Protein AF-A0A8I0FB81-F1 (afdb_monomer)

Organism: Acinetobacter baumannii (NCBI:txid470)

Mean 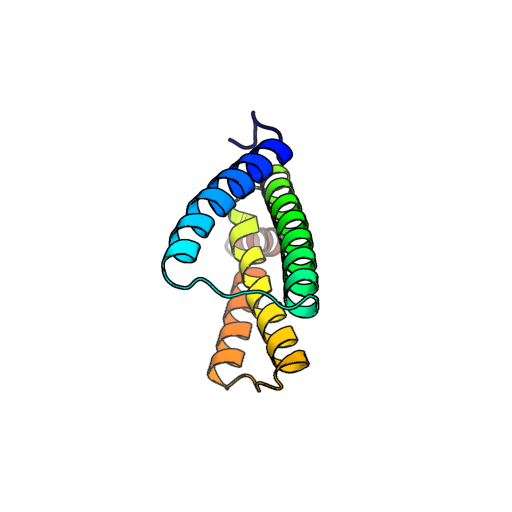predicted aligned error: 9.36 Å

Radius of gyration: 19.54 Å; Cα contacts (8 Å, |Δi|>4): 44; chains: 1; bounding box: 42×23×62 Å

Foldseek 3Di:
DLVPDDLVVVLVVCVVVVVVVVVVVCVVDPDDDDPVRVVVVVVVVVVVSVVSSVVSVVVNVDPPLLVVLVVCVVLVVVVVVCCVPVVDDDDPVSVVVVVVSVVVNVCSPPVNVVVVVVVVD

Sequence (121 aa):
LTSTEPPERIVFYFCVFGSLISSIPMFWHWRIFTWHELALLIAAGLLANISQLFMSYAYSLAPAGQIGPMNYIAIIFAGIWGFVFWHELPDLFSIIGIFIILFAILLCNPFLQKKLLSRLK

InterPro domains:
  IPR000620 EamA domain [PF00892] (4-107)
  IPR037185 Multidrug transporter EmrE superfamily [SSF103481] (13-108)

Solvent-accessible surface area (backbone atoms only — not comparable to full-atom values): 7040 Å² total; per-residue (Å²): 110,68,90,81,47,63,52,68,57,57,46,49,52,50,50,53,53,50,53,57,59,59,52,57,63,44,74,81,65,75,74,88,78,51,74,69,56,51,52,52,51,53,51,51,51,52,52,51,51,53,51,47,47,52,50,43,47,49,57,61,79,40,65,63,83,63,48,58,55,57,58,58,51,54,56,57,53,48,51,51,52,38,31,73,77,69,64,50,76,79,48,73,68,52,54,53,51,50,52,52,51,56,50,52,41,54,59,64,32,69,71,50,44,55,56,50,56,66,70,77,107

Structure (mmCIF, N/CA/C/O backbone):
data_AF-A0A8I0FB81-F1
#
_entry.id   AF-A0A8I0FB81-F1
#
loop_
_atom_site.group_PDB
_atom_site.id
_atom_site.type_symbol
_atom_site.label_atom_id
_atom_site.label_alt_id
_atom_site.label_comp_id
_atom_site.label_asym_id
_atom_site.label_entity_id
_atom_site.label_seq_id
_atom_site.pdbx_PDB_ins_code
_atom_site.Cartn_x
_atom_site.Cartn_y
_atom_site.Cartn_z
_atom_site.occupancy
_atom_site.B_iso_or_equiv
_atom_site.auth_seq_id
_atom_site.auth_comp_id
_atom_site.auth_asym_id
_atom_site.auth_atom_id
_atom_site.pdbx_PDB_model_num
ATOM 1 N N . LEU A 1 1 ? -18.882 12.002 1.789 1.00 48.25 1 LEU A N 1
ATOM 2 C CA . LEU A 1 1 ? -18.527 11.347 0.509 1.00 48.25 1 LEU A CA 1
ATOM 3 C C . LEU A 1 1 ? -18.865 9.860 0.556 1.00 48.25 1 LEU A C 1
ATOM 5 O O . LEU A 1 1 ? -19.644 9.415 -0.269 1.00 48.25 1 LEU A O 1
ATOM 9 N N . THR A 1 2 ? -18.411 9.126 1.576 1.00 46.53 2 THR A N 1
ATOM 10 C CA . THR A 1 2 ? -18.686 7.684 1.735 1.00 46.53 2 THR A CA 1
ATOM 11 C C . THR A 1 2 ? -20.153 7.304 1.988 1.00 46.53 2 THR A C 1
ATOM 13 O O . THR A 1 2 ? -20.528 6.161 1.769 1.00 46.53 2 THR A O 1
ATOM 16 N N . SER A 1 3 ? -21.004 8.237 2.431 1.00 50.62 3 SER A N 1
ATOM 17 C CA . SER A 1 3 ? -22.432 7.957 2.666 1.00 50.62 3 SER A CA 1
ATOM 18 C C . SER A 1 3 ? -23.310 8.012 1.412 1.00 50.62 3 SER A C 1
ATOM 20 O O . SER A 1 3 ? -24.457 7.589 1.482 1.00 50.62 3 SER A O 1
ATOM 22 N N . THR A 1 4 ? -22.816 8.549 0.292 1.00 60.34 4 THR A N 1
ATOM 23 C CA . THR A 1 4 ? -23.623 8.770 -0.925 1.00 60.34 4 THR A CA 1
ATOM 24 C C . THR A 1 4 ? -23.042 8.139 -2.188 1.00 60.34 4 THR A C 1
ATOM 26 O O . THR A 1 4 ? -23.784 7.964 -3.146 1.00 60.34 4 THR A O 1
ATOM 29 N N . GLU A 1 5 ? -21.759 7.764 -2.203 1.00 64.25 5 GLU A N 1
ATOM 30 C CA . GLU A 1 5 ? -21.102 7.194 -3.386 1.00 64.25 5 GLU A CA 1
ATOM 31 C C . GLU A 1 5 ? -20.577 5.776 -3.123 1.00 64.25 5 GLU A C 1
ATOM 33 O O . GLU A 1 5 ? -19.928 5.556 -2.094 1.00 64.25 5 GLU A O 1
ATOM 38 N N . PRO A 1 6 ? -20.812 4.813 -4.038 1.00 75.06 6 PRO A N 1
ATOM 39 C CA . PRO A 1 6 ? -20.287 3.465 -3.894 1.00 75.06 6 PRO A CA 1
ATOM 40 C C . PRO A 1 6 ? -18.744 3.476 -3.933 1.00 75.06 6 PRO A C 1
ATOM 42 O O . PRO A 1 6 ? -18.157 4.190 -4.756 1.00 75.06 6 PRO A O 1
ATOM 45 N N . PRO A 1 7 ? -18.070 2.665 -3.092 1.00 71.25 7 PRO A N 1
ATOM 46 C CA . PRO A 1 7 ? -16.607 2.564 -3.035 1.00 71.25 7 PRO A CA 1
ATOM 47 C C . PRO A 1 7 ? -15.959 2.315 -4.403 1.00 71.25 7 PRO A C 1
ATOM 49 O O . PRO A 1 7 ? -14.907 2.875 -4.705 1.00 71.25 7 PRO A O 1
ATOM 52 N N . GLU A 1 8 ? -16.621 1.540 -5.263 1.00 75.44 8 GLU A N 1
ATOM 53 C CA . GLU A 1 8 ? -16.170 1.234 -6.626 1.00 75.44 8 GLU A CA 1
ATOM 54 C C . GLU A 1 8 ? -15.978 2.497 -7.477 1.00 75.44 8 GLU A C 1
ATOM 56 O O . GLU A 1 8 ? -15.009 2.599 -8.229 1.00 75.44 8 GLU A O 1
ATOM 61 N N . ARG A 1 9 ? -16.861 3.498 -7.332 1.00 78.44 9 ARG A N 1
ATOM 62 C CA . ARG A 1 9 ? -16.779 4.753 -8.095 1.00 78.44 9 ARG A CA 1
ATOM 63 C C . ARG A 1 9 ? -15.597 5.607 -7.640 1.00 78.44 9 ARG A C 1
ATOM 65 O O . ARG A 1 9 ? -14.946 6.248 -8.462 1.00 78.44 9 ARG A O 1
ATOM 72 N N . ILE A 1 10 ? -15.291 5.588 -6.344 1.00 79.56 10 ILE A N 1
ATOM 73 C CA . ILE A 1 10 ? -14.132 6.289 -5.777 1.00 79.56 10 ILE A CA 1
ATOM 74 C C . ILE A 1 10 ? -12.840 5.702 -6.357 1.00 79.56 10 ILE A C 1
ATOM 76 O O . ILE A 1 10 ? -11.977 6.451 -6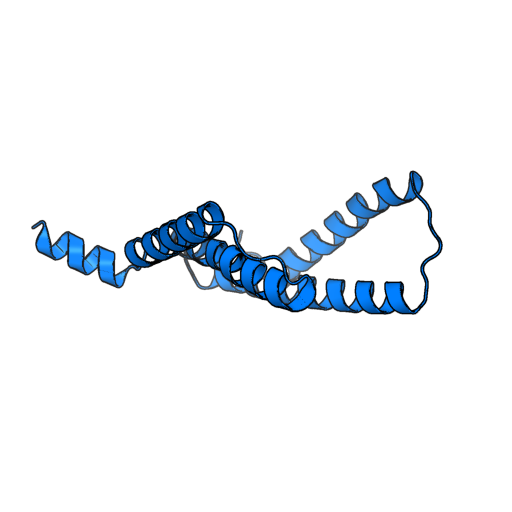.820 1.00 79.56 10 ILE A O 1
ATOM 80 N N . VAL A 1 11 ? -12.732 4.370 -6.401 1.00 81.19 11 VAL A N 1
ATOM 81 C CA . VAL A 1 11 ? -11.578 3.687 -7.006 1.00 81.19 11 VAL A CA 1
ATOM 82 C C . VAL A 1 11 ? -11.502 3.945 -8.508 1.00 81.19 11 VAL A C 1
ATOM 84 O O . VAL A 1 11 ? -10.419 4.223 -9.016 1.00 81.19 11 VAL A O 1
ATOM 87 N N . PHE A 1 12 ? -12.638 3.937 -9.212 1.00 82.56 12 PHE A N 1
ATOM 88 C CA . PHE A 1 12 ? -12.689 4.248 -10.640 1.00 82.56 12 PHE A CA 1
ATOM 89 C C . PHE A 1 12 ? -12.112 5.636 -10.945 1.00 82.56 12 PHE A C 1
ATOM 91 O O . PHE A 1 12 ? -11.215 5.752 -11.779 1.00 82.56 12 PHE A O 1
ATOM 98 N N . TYR A 1 13 ? -12.559 6.682 -10.238 1.00 83.88 13 TYR A N 1
ATOM 99 C CA . TYR A 1 13 ? -12.011 8.027 -10.431 1.00 83.88 13 TYR A CA 1
ATOM 100 C C . TYR A 1 13 ? -10.525 8.094 -10.077 1.00 83.88 13 TYR A C 1
ATOM 102 O O . TYR A 1 13 ? -9.750 8.666 -10.840 1.00 83.88 13 TYR A O 1
ATOM 110 N N . PHE A 1 14 ? -10.109 7.475 -8.969 1.00 83.75 14 PHE A N 1
ATOM 111 C CA . PHE A 1 14 ? -8.700 7.432 -8.578 1.00 83.75 14 PHE A CA 1
ATOM 112 C C . PHE A 1 14 ? -7.818 6.809 -9.670 1.00 83.75 14 PHE A C 1
ATOM 114 O O . PHE A 1 14 ? -6.789 7.381 -10.025 1.00 83.75 14 PHE A O 1
ATOM 121 N N . CYS A 1 15 ? -8.244 5.687 -10.257 1.00 84.38 15 CYS A N 1
ATOM 122 C CA . CYS A 1 15 ? -7.523 5.042 -11.350 1.00 84.38 15 CYS A CA 1
ATOM 123 C C . CYS A 1 15 ? -7.504 5.899 -12.620 1.00 84.38 15 CYS A C 1
ATOM 125 O O . CYS A 1 15 ? -6.438 6.083 -13.197 1.00 84.38 15 CYS A O 1
ATOM 127 N N . VAL A 1 16 ? -8.640 6.468 -13.043 1.00 86.81 16 VAL A N 1
ATOM 128 C CA . VAL A 1 16 ? -8.714 7.286 -14.269 1.00 86.81 16 VAL A CA 1
ATOM 129 C C . VAL A 1 16 ? -7.820 8.519 -14.168 1.00 86.81 16 VAL A C 1
ATOM 131 O O . VAL A 1 16 ? -6.994 8.758 -15.051 1.00 86.81 16 VAL A O 1
ATOM 134 N N . PHE A 1 17 ? -7.942 9.287 -13.085 1.00 89.44 17 PHE A N 1
ATOM 135 C CA . PHE A 1 17 ? -7.111 10.473 -12.887 1.00 89.44 17 PHE A CA 1
ATOM 136 C C . PHE A 1 17 ? -5.642 10.098 -12.671 1.00 89.44 17 PHE A C 1
ATOM 138 O O . PHE A 1 17 ? -4.768 10.733 -13.258 1.00 89.44 17 PHE A O 1
ATOM 145 N N . GLY A 1 18 ? -5.364 9.045 -11.898 1.00 84.94 18 GLY A N 1
ATOM 146 C CA . GLY A 1 18 ? -4.007 8.551 -11.668 1.00 84.94 18 GLY A CA 1
ATOM 147 C C . GLY A 1 18 ? -3.307 8.139 -12.962 1.00 84.94 18 GLY A C 1
ATOM 148 O O . GLY A 1 18 ? -2.182 8.566 -13.209 1.00 84.94 18 GLY A O 1
ATOM 149 N N . SER A 1 19 ? -3.982 7.384 -13.833 1.00 86.06 19 SER A N 1
ATOM 150 C CA . SER A 1 19 ? -3.440 6.973 -15.132 1.00 86.06 19 SER A CA 1
ATOM 151 C C . SER A 1 19 ? -3.239 8.152 -16.084 1.00 86.06 19 SER A C 1
ATOM 153 O O . SER A 1 19 ? -2.196 8.230 -16.728 1.00 86.06 19 SER A O 1
ATOM 155 N N . LEU A 1 20 ? -4.186 9.096 -16.150 1.00 89.94 20 LEU A N 1
ATOM 156 C CA . LEU A 1 20 ? -4.051 10.296 -16.987 1.00 89.94 20 LEU A CA 1
ATOM 157 C C . LEU A 1 20 ? -2.856 11.152 -16.561 1.00 89.94 20 LEU A C 1
ATOM 159 O O . LEU A 1 20 ? -2.038 11.535 -17.395 1.00 89.94 20 LEU A O 1
ATOM 163 N N . ILE A 1 21 ? -2.726 11.412 -15.259 1.00 88.88 21 ILE A N 1
ATOM 164 C CA . ILE A 1 21 ? -1.621 12.207 -14.713 1.00 88.88 21 ILE A CA 1
ATOM 165 C C . ILE A 1 21 ? -0.294 11.462 -14.894 1.00 88.88 21 ILE A C 1
ATOM 167 O O . ILE A 1 21 ? 0.688 12.058 -15.329 1.00 88.88 21 ILE A O 1
ATOM 171 N N . SER A 1 22 ? -0.263 10.152 -14.636 1.00 84.94 22 SER A N 1
ATOM 172 C CA . SER A 1 22 ? 0.937 9.326 -14.812 1.00 84.94 22 SER A CA 1
ATOM 173 C C . SER A 1 22 ? 1.367 9.168 -16.276 1.00 84.94 22 SER A C 1
ATOM 175 O O . SER A 1 22 ? 2.523 8.829 -16.527 1.00 84.94 22 SER A O 1
ATOM 177 N N . SER A 1 23 ? 0.486 9.434 -17.245 1.00 85.31 23 SER A N 1
ATOM 178 C CA . SER A 1 23 ? 0.840 9.439 -18.668 1.00 85.31 23 SER A CA 1
ATOM 179 C C . SER A 1 23 ? 1.653 10.671 -19.076 1.00 85.31 23 SER A C 1
ATOM 181 O O . SER A 1 23 ? 2.331 10.628 -20.098 1.00 85.31 23 SER A O 1
ATOM 183 N N . ILE A 1 24 ? 1.615 11.764 -18.308 1.00 87.50 24 ILE A N 1
ATOM 184 C CA . ILE A 1 24 ? 2.339 13.006 -18.621 1.00 87.50 24 ILE A CA 1
ATOM 185 C C . ILE A 1 24 ? 3.872 12.815 -18.497 1.00 87.50 24 ILE A C 1
ATOM 187 O O . ILE A 1 24 ? 4.583 13.132 -19.453 1.00 87.50 24 ILE A O 1
ATOM 191 N N . PRO A 1 25 ? 4.411 12.226 -17.406 1.00 83.56 25 PRO A N 1
ATOM 192 C CA . PRO A 1 25 ? 5.835 11.885 -17.294 1.00 83.56 25 PRO A CA 1
ATOM 193 C C . PRO A 1 25 ? 6.367 10.964 -18.400 1.00 83.56 25 PRO A C 1
ATOM 195 O O . PRO A 1 25 ? 7.553 11.016 -18.726 1.00 83.56 25 PRO A O 1
ATOM 198 N N . MET A 1 26 ? 5.501 10.136 -18.994 1.00 83.31 26 MET A N 1
ATOM 199 C CA . MET A 1 26 ? 5.881 9.160 -20.020 1.00 83.31 26 MET A CA 1
ATOM 200 C C . MET A 1 26 ? 6.490 9.817 -21.266 1.00 83.31 26 MET A C 1
ATOM 202 O O . MET A 1 26 ? 7.341 9.218 -21.921 1.00 83.31 26 MET A O 1
ATOM 206 N N . PHE A 1 27 ? 6.108 11.062 -21.570 1.00 81.75 27 PHE A N 1
ATOM 207 C CA . PHE A 1 27 ? 6.625 11.801 -22.723 1.00 81.75 27 PHE A CA 1
ATOM 208 C C . PHE A 1 27 ? 8.075 12.279 -22.555 1.00 81.75 27 PHE A C 1
ATOM 210 O O . PHE A 1 27 ? 8.761 12.465 -23.556 1.00 81.75 27 PHE A O 1
ATOM 217 N N . TRP A 1 28 ? 8.569 12.450 -21.323 1.00 85.56 28 TRP A N 1
ATOM 218 C CA . TRP A 1 28 ? 9.948 12.898 -21.082 1.00 85.56 28 TRP A CA 1
ATOM 219 C C . TRP A 1 28 ? 10.981 11.766 -21.145 1.00 85.56 28 TRP A C 1
ATOM 221 O O . TRP A 1 28 ? 12.107 11.993 -21.581 1.00 85.56 28 TRP A O 1
ATOM 231 N N . HIS A 1 29 ? 10.613 10.550 -20.736 1.00 79.88 29 HIS A N 1
ATOM 232 C CA . HIS A 1 29 ? 11.520 9.399 -20.675 1.00 79.88 29 HIS A CA 1
ATOM 233 C C . HIS A 1 29 ? 10.886 8.145 -21.281 1.00 79.88 29 HIS A C 1
ATOM 235 O O . HIS A 1 29 ? 10.668 7.140 -20.604 1.00 79.88 29 HIS A O 1
ATOM 241 N N . TRP A 1 30 ? 10.602 8.196 -22.583 1.00 79.56 30 TRP A N 1
ATOM 242 C CA . TRP A 1 30 ? 10.059 7.046 -23.296 1.00 79.56 30 TRP A CA 1
ATOM 243 C C . TRP A 1 30 ? 11.071 5.892 -23.353 1.00 79.56 30 TRP A C 1
ATOM 245 O O . TRP A 1 30 ? 12.175 6.037 -23.883 1.00 79.56 30 TRP A O 1
ATOM 255 N N . ARG A 1 31 ? 10.677 4.720 -22.849 1.00 82.12 31 ARG A N 1
ATOM 256 C CA . ARG A 1 31 ? 11.439 3.468 -22.943 1.00 82.12 31 ARG A CA 1
ATOM 257 C C . ARG A 1 31 ? 10.535 2.347 -23.437 1.00 82.12 31 ARG A C 1
ATOM 259 O O . ARG A 1 31 ? 9.353 2.304 -23.113 1.00 82.12 31 ARG A O 1
ATOM 266 N N . IL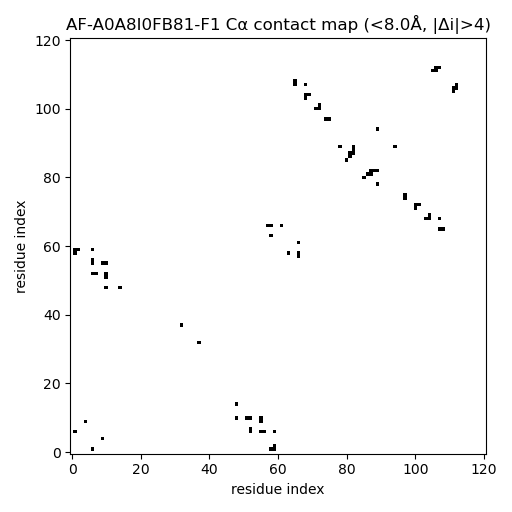E A 1 32 ? 11.105 1.433 -24.216 1.00 81.06 32 ILE A N 1
ATOM 267 C CA . ILE A 1 32 ? 10.408 0.221 -24.652 1.00 81.06 32 ILE A CA 1
ATOM 268 C C . ILE A 1 32 ? 10.511 -0.796 -23.516 1.00 81.06 32 ILE A C 1
ATOM 270 O O . ILE A 1 32 ? 11.616 -1.108 -23.074 1.00 81.06 32 ILE A O 1
ATOM 274 N N . PHE A 1 33 ? 9.366 -1.283 -23.044 1.00 82.75 33 PHE A N 1
ATOM 275 C CA . PHE A 1 33 ? 9.299 -2.262 -21.963 1.00 82.75 33 PHE A CA 1
ATOM 276 C C . PHE A 1 33 ? 9.557 -3.676 -22.480 1.00 82.75 33 PHE A C 1
ATOM 278 O O . PHE A 1 33 ? 9.075 -4.072 -23.543 1.00 82.75 33 PHE A O 1
ATOM 285 N N . THR A 1 34 ? 10.275 -4.465 -21.689 1.00 91.62 34 THR A N 1
ATOM 286 C CA . THR A 1 34 ? 10.412 -5.909 -21.896 1.00 91.62 34 THR A CA 1
ATOM 287 C C . THR A 1 34 ? 9.138 -6.620 -21.430 1.00 91.62 34 THR A C 1
ATOM 289 O O . THR A 1 34 ? 8.474 -6.170 -20.498 1.00 91.62 34 THR A O 1
ATOM 292 N N . TRP A 1 35 ? 8.815 -7.785 -22.003 1.00 90.88 35 TRP A N 1
ATOM 293 C CA . TRP A 1 35 ? 7.660 -8.599 -21.584 1.00 90.88 35 TRP A CA 1
ATOM 294 C C . TRP A 1 35 ? 7.620 -8.900 -20.076 1.00 90.88 35 TRP A C 1
ATOM 296 O O . TRP A 1 35 ? 6.547 -8.909 -19.478 1.00 90.88 35 TRP A O 1
ATOM 306 N N . HIS A 1 36 ? 8.785 -9.089 -19.452 1.00 90.88 36 HIS A N 1
ATOM 307 C CA . HIS A 1 36 ? 8.907 -9.296 -18.007 1.00 90.88 36 HIS A CA 1
ATOM 308 C C . HIS A 1 36 ? 8.492 -8.057 -17.197 1.00 90.88 36 HIS A C 1
ATOM 310 O O . HIS A 1 36 ? 7.740 -8.173 -16.232 1.00 90.88 36 HIS A O 1
ATOM 316 N N . GLU A 1 37 ? 8.940 -6.868 -17.604 1.00 89.31 37 GLU A N 1
ATOM 317 C CA . GLU A 1 37 ? 8.601 -5.603 -16.938 1.00 89.31 37 GLU A CA 1
ATOM 318 C C . GLU A 1 37 ? 7.105 -5.308 -17.072 1.00 89.31 37 GLU A C 1
ATOM 320 O O . GLU A 1 37 ? 6.463 -4.884 -16.113 1.00 89.31 37 GLU A O 1
ATOM 325 N N . LEU A 1 38 ? 6.530 -5.610 -18.240 1.00 89.44 38 LEU A N 1
ATOM 326 C CA 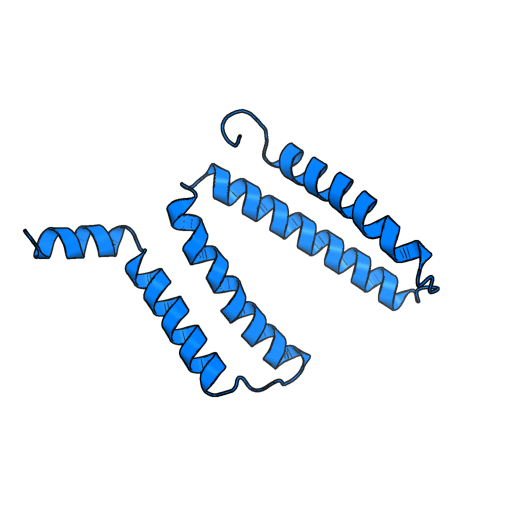. LEU A 1 38 ? 5.104 -5.448 -18.501 1.00 89.44 38 LEU A CA 1
ATOM 327 C C . LEU A 1 38 ? 4.251 -6.382 -17.628 1.00 89.44 38 LEU A C 1
ATOM 329 O O . LEU A 1 38 ? 3.242 -5.951 -17.073 1.00 89.44 38 LEU A O 1
ATOM 333 N N . ALA A 1 39 ? 4.676 -7.637 -17.448 1.00 92.94 39 ALA A N 1
ATOM 334 C CA . ALA A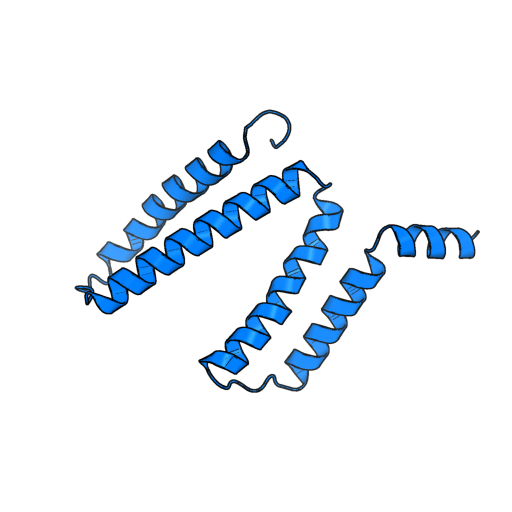 1 39 ? 4.005 -8.576 -16.551 1.00 92.94 39 ALA A CA 1
ATOM 335 C C . ALA A 1 39 ? 4.033 -8.096 -15.087 1.00 92.94 39 ALA A C 1
ATOM 337 O O . ALA A 1 39 ? 3.005 -8.136 -14.407 1.00 92.94 39 ALA A O 1
ATOM 338 N N . LEU A 1 40 ? 5.178 -7.586 -14.616 1.00 91.12 40 LEU A N 1
ATOM 339 C CA . LEU A 1 40 ? 5.309 -7.012 -13.271 1.00 91.12 40 LEU A CA 1
ATOM 340 C C . LEU A 1 40 ? 4.445 -5.756 -13.092 1.00 91.12 40 LEU A C 1
ATOM 342 O O . LEU A 1 40 ? 3.803 -5.608 -12.055 1.00 91.12 40 LEU A O 1
ATOM 346 N N . LEU A 1 41 ? 4.376 -4.885 -14.103 1.00 89.62 41 LEU A N 1
ATOM 347 C CA . LEU A 1 41 ? 3.520 -3.692 -14.109 1.00 89.62 41 LEU A CA 1
ATOM 348 C C . LEU A 1 41 ? 2.035 -4.046 -13.999 1.00 89.62 41 LEU A C 1
ATOM 350 O O . LEU A 1 41 ? 1.317 -3.435 -13.206 1.00 89.62 41 LEU A O 1
ATOM 354 N N . ILE A 1 42 ? 1.575 -5.049 -14.752 1.00 91.38 42 ILE A N 1
ATOM 355 C CA . ILE A 1 42 ? 0.187 -5.524 -14.676 1.00 91.38 42 ILE A CA 1
ATOM 356 C C . ILE A 1 42 ? -0.100 -6.098 -13.287 1.00 91.38 42 ILE A C 1
ATOM 358 O O . ILE A 1 42 ? -1.107 -5.739 -12.676 1.00 91.38 42 ILE A O 1
ATOM 362 N N . ALA A 1 43 ? 0.787 -6.948 -12.762 1.00 92.88 43 ALA A N 1
ATOM 363 C CA . ALA A 1 43 ? 0.629 -7.517 -11.426 1.00 92.88 43 ALA A CA 1
ATOM 364 C C . ALA A 1 43 ? 0.568 -6.419 -10.351 1.00 92.88 43 ALA A C 1
ATOM 366 O O . ALA A 1 43 ? -0.351 -6.408 -9.532 1.00 92.88 43 ALA A O 1
ATOM 367 N N . ALA A 1 44 ? 1.484 -5.449 -10.394 1.00 91.00 44 ALA A N 1
ATOM 368 C CA . ALA A 1 44 ? 1.502 -4.315 -9.476 1.00 91.00 44 ALA A CA 1
ATOM 369 C C . ALA A 1 44 ? 0.221 -3.471 -9.573 1.00 91.00 44 ALA A C 1
ATOM 371 O O . ALA A 1 44 ? -0.350 -3.109 -8.546 1.00 91.00 44 ALA A O 1
ATOM 372 N N . GLY A 1 45 ? -0.272 -3.209 -10.788 1.00 89.62 45 GLY A N 1
ATOM 373 C CA . GLY A 1 45 ? -1.521 -2.481 -11.013 1.00 89.62 45 GLY A CA 1
ATOM 374 C C . GLY A 1 45 ? -2.744 -3.197 -10.433 1.00 89.62 45 GLY A C 1
ATOM 375 O O . GLY A 1 45 ? -3.575 -2.563 -9.782 1.00 89.62 45 GLY A O 1
ATOM 376 N N . LEU A 1 46 ? -2.834 -4.519 -10.605 1.00 91.88 46 LEU A N 1
ATOM 377 C CA . LEU A 1 46 ? -3.910 -5.331 -10.028 1.00 91.88 46 LEU A CA 1
ATOM 378 C C . LEU A 1 46 ? -3.867 -5.321 -8.495 1.00 91.88 46 LEU A C 1
ATOM 380 O O . LEU A 1 46 ? -4.889 -5.066 -7.858 1.00 91.88 46 LEU A O 1
ATOM 384 N N . LEU A 1 47 ? -2.690 -5.535 -7.897 1.00 91.69 47 LEU A N 1
ATOM 385 C CA . LEU A 1 47 ? -2.522 -5.489 -6.441 1.00 91.69 47 LEU A CA 1
ATOM 386 C C . LEU A 1 47 ? -2.856 -4.100 -5.878 1.00 91.69 47 LEU A C 1
ATOM 388 O O . LEU A 1 47 ? -3.551 -3.999 -4.866 1.00 91.69 47 LEU A O 1
ATOM 392 N N . ALA A 1 48 ? -2.412 -3.032 -6.546 1.00 88.00 48 ALA A N 1
ATOM 393 C CA . ALA A 1 48 ? -2.715 -1.660 -6.151 1.00 88.00 48 ALA A CA 1
ATOM 394 C C . ALA A 1 48 ? -4.222 -1.367 -6.210 1.00 88.00 48 ALA A C 1
ATOM 396 O O . ALA A 1 48 ? -4.763 -0.757 -5.289 1.00 88.00 48 ALA A O 1
ATOM 397 N N . ASN A 1 49 ? -4.921 -1.842 -7.246 1.00 87.62 49 ASN A N 1
ATOM 398 C CA . ASN A 1 49 ? -6.370 -1.674 -7.359 1.00 87.62 49 ASN A CA 1
ATOM 399 C C . ASN A 1 49 ? -7.122 -2.413 -6.239 1.00 87.62 49 ASN A C 1
ATOM 401 O O . ASN A 1 49 ? -7.984 -1.821 -5.589 1.00 87.62 49 ASN A O 1
ATOM 405 N N . ILE A 1 50 ? -6.736 -3.659 -5.944 1.00 89.94 50 ILE A N 1
ATOM 406 C CA . ILE A 1 50 ? -7.295 -4.439 -4.828 1.00 89.94 50 ILE A CA 1
ATOM 407 C C . ILE A 1 50 ? -7.062 -3.717 -3.492 1.00 89.94 50 ILE A C 1
ATOM 409 O O . ILE A 1 50 ? -7.991 -3.569 -2.695 1.00 89.94 50 ILE A O 1
ATOM 413 N N . SER A 1 51 ? -5.848 -3.208 -3.261 1.00 88.19 51 SER A N 1
ATOM 414 C CA . SER A 1 51 ? -5.520 -2.415 -2.070 1.00 88.19 51 SER A CA 1
ATOM 415 C C . SER A 1 51 ? -6.400 -1.166 -1.955 1.00 88.19 51 SER A C 1
ATOM 417 O O . SER A 1 51 ? -6.926 -0.867 -0.882 1.00 88.19 51 SER A O 1
ATOM 419 N N . GLN A 1 52 ? -6.607 -0.451 -3.062 1.00 86.50 52 GLN A N 1
ATOM 420 C CA . GLN A 1 52 ? -7.423 0.762 -3.100 1.00 86.50 52 GLN A CA 1
ATOM 421 C C . GLN A 1 52 ? -8.908 0.480 -2.818 1.00 86.50 52 GLN A C 1
ATOM 423 O O . GLN A 1 52 ? -9.573 1.272 -2.139 1.00 86.50 52 GLN A O 1
ATOM 428 N N . LEU A 1 53 ? -9.430 -0.655 -3.295 1.00 86.62 53 LEU A N 1
ATOM 429 C CA . LEU A 1 53 ? -10.783 -1.120 -2.977 1.00 86.62 53 LEU A CA 1
ATOM 430 C C . LEU A 1 53 ? -10.921 -1.409 -1.483 1.00 86.62 53 LEU A C 1
ATOM 432 O O . LEU A 1 53 ? -11.834 -0.879 -0.851 1.00 86.62 53 LEU A O 1
ATOM 436 N N . PHE A 1 54 ? -9.997 -2.174 -0.894 1.00 86.88 54 PHE A N 1
ATOM 437 C CA . PHE A 1 54 ? -10.023 -2.453 0.545 1.00 86.88 54 PHE A CA 1
ATOM 438 C C . PHE A 1 54 ? -9.929 -1.189 1.390 1.00 86.88 54 PHE A C 1
ATOM 440 O O . PHE A 1 54 ? -10.652 -1.069 2.377 1.00 86.88 54 PHE A O 1
ATOM 447 N N . MET A 1 55 ? -9.100 -0.224 0.989 1.00 83.56 55 MET A N 1
ATOM 448 C CA . MET A 1 55 ? -9.005 1.063 1.674 1.00 83.56 55 MET A CA 1
ATOM 449 C C . MET A 1 55 ? -10.346 1.805 1.621 1.00 83.56 55 MET A C 1
ATOM 451 O O . MET A 1 5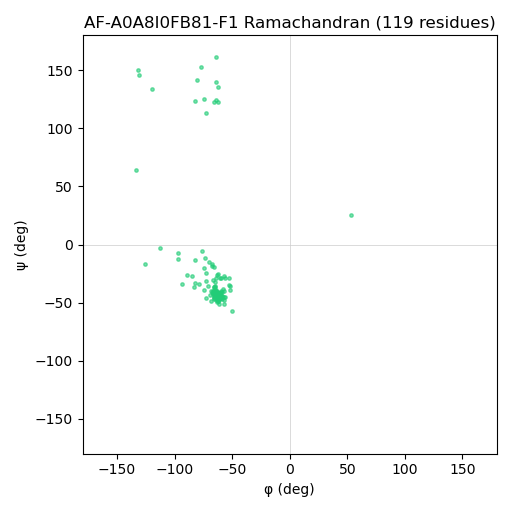5 ? -10.846 2.258 2.649 1.00 83.56 55 MET A O 1
ATOM 455 N N . SER A 1 56 ? -10.979 1.854 0.448 1.00 84.19 56 SER A N 1
ATOM 456 C CA . SER A 1 56 ? -12.280 2.508 0.263 1.00 84.19 56 SER A CA 1
ATOM 457 C C . SER A 1 56 ? -13.400 1.828 1.065 1.00 84.19 56 SER A C 1
ATOM 459 O O . SER A 1 56 ? -14.214 2.519 1.679 1.00 84.19 56 SER A O 1
ATOM 461 N N . TYR A 1 57 ? -13.408 0.493 1.146 1.00 82.19 57 TYR A N 1
ATOM 462 C CA . TYR A 1 57 ? -14.309 -0.245 2.038 1.00 82.19 57 TYR A CA 1
ATOM 463 C C . TYR A 1 57 ? -14.005 0.024 3.515 1.00 82.19 57 TYR A C 1
ATOM 465 O O . TYR A 1 57 ? -14.928 0.295 4.277 1.00 82.19 57 TYR A O 1
ATOM 473 N N . ALA A 1 58 ? -12.738 0.024 3.934 1.00 81.50 58 ALA A N 1
ATOM 474 C CA . ALA A 1 58 ? -12.363 0.296 5.321 1.00 81.50 58 ALA A CA 1
ATOM 475 C C . ALA A 1 58 ? -12.910 1.652 5.795 1.00 81.50 58 ALA A C 1
ATOM 477 O O . ALA A 1 58 ? -13.536 1.719 6.852 1.00 81.50 58 ALA A O 1
ATOM 478 N N . TYR A 1 59 ? -12.772 2.702 4.976 1.00 80.44 59 TYR A N 1
ATOM 479 C CA . TYR A 1 59 ? -13.333 4.032 5.257 1.00 80.44 59 TYR A CA 1
ATOM 480 C C . TYR A 1 59 ? -14.863 4.097 5.237 1.00 80.44 59 TYR A C 1
ATOM 482 O O . TYR A 1 59 ? -15.432 5.062 5.747 1.00 80.44 59 TYR A O 1
ATOM 490 N N . SER A 1 60 ? -15.537 3.107 4.652 1.00 76.88 60 SER A N 1
ATOM 491 C CA . SER A 1 60 ? -16.995 2.972 4.703 1.00 76.88 60 SER A CA 1
ATOM 492 C C . SER A 1 60 ? -17.472 2.290 5.981 1.00 76.88 60 SER A C 1
ATOM 494 O O . SER A 1 60 ? -18.487 2.701 6.541 1.00 76.88 60 SER A O 1
ATOM 496 N N . LEU A 1 61 ? -16.726 1.302 6.483 1.00 76.56 61 LEU A N 1
ATOM 497 C CA . LEU A 1 61 ? -17.111 0.538 7.672 1.00 76.56 61 LEU A CA 1
ATOM 498 C C . LEU A 1 61 ? -16.701 1.194 8.999 1.00 76.56 61 LEU A C 1
ATOM 500 O O . LEU A 1 61 ? -17.349 0.942 10.015 1.00 76.56 61 LEU A O 1
ATOM 504 N N . ALA A 1 62 ? -15.643 2.008 9.026 1.00 75.44 62 ALA A N 1
ATOM 505 C CA . ALA A 1 62 ? -15.125 2.593 10.261 1.00 75.44 62 ALA A CA 1
ATOM 506 C C . ALA A 1 62 ? -14.878 4.109 10.149 1.00 75.44 62 ALA A C 1
ATOM 508 O O . ALA A 1 62 ? -14.553 4.625 9.078 1.00 75.44 62 ALA A O 1
ATOM 509 N N . PRO A 1 63 ? -15.003 4.856 11.264 1.00 71.56 63 PRO A N 1
ATOM 510 C CA . PRO A 1 63 ? -14.692 6.277 11.281 1.00 71.56 63 PRO A CA 1
ATOM 511 C C . PRO A 1 63 ? -13.212 6.509 10.957 1.00 71.56 63 PRO A C 1
ATOM 513 O O . PRO A 1 63 ? -12.327 5.865 11.523 1.00 71.56 63 PRO A O 1
ATOM 516 N N . ALA A 1 64 ? -12.941 7.491 10.091 1.00 69.69 64 ALA A N 1
ATOM 517 C CA . ALA A 1 64 ? -11.600 7.799 9.583 1.00 69.69 64 ALA A CA 1
ATOM 518 C C . ALA A 1 64 ? -10.538 7.999 10.685 1.00 69.69 64 ALA A C 1
ATOM 520 O O . ALA A 1 64 ? -9.369 7.679 10.477 1.00 69.69 64 ALA A O 1
ATOM 521 N N . GLY A 1 65 ? -10.949 8.458 11.874 1.00 68.25 65 GLY A N 1
ATOM 522 C CA . GLY A 1 65 ? -10.065 8.637 13.029 1.00 68.25 65 GLY A CA 1
ATOM 523 C C . GLY A 1 65 ? -9.439 7.345 13.571 1.00 68.25 65 GLY A C 1
ATOM 524 O O . GLY A 1 65 ? -8.348 7.403 14.124 1.00 68.25 65 GLY A O 1
ATOM 525 N N . GLN A 1 66 ? -10.075 6.183 13.384 1.00 68.62 66 GLN A N 1
ATOM 526 C CA . GLN A 1 66 ? -9.506 4.885 13.788 1.00 68.62 66 GLN A CA 1
ATOM 527 C C . GLN A 1 66 ? -8.650 4.252 12.684 1.00 68.62 66 GLN A C 1
ATOM 529 O O . GLN A 1 66 ? -7.733 3.485 12.966 1.00 68.62 66 GLN A O 1
ATOM 534 N N . ILE A 1 67 ? -8.925 4.590 11.424 1.00 75.56 67 ILE A N 1
ATOM 535 C CA . ILE A 1 67 ? -8.243 4.009 10.261 1.00 75.56 67 ILE A CA 1
ATOM 536 C C . ILE A 1 67 ? -6.871 4.651 10.048 1.00 75.56 67 ILE A C 1
ATOM 538 O O . ILE A 1 67 ? -5.934 3.963 9.654 1.00 75.56 67 ILE A O 1
ATOM 542 N N . GLY A 1 68 ? -6.726 5.945 10.357 1.00 75.88 68 GLY A N 1
ATOM 543 C CA . GLY A 1 68 ? -5.454 6.666 10.230 1.00 75.88 68 GLY A CA 1
ATOM 544 C C . GLY A 1 68 ? -4.273 5.943 10.900 1.00 75.88 68 GLY A C 1
ATOM 545 O O . GLY A 1 68 ? -3.320 5.599 10.204 1.00 75.88 68 GLY A O 1
ATOM 546 N N . PRO A 1 69 ? -4.343 5.634 12.211 1.00 73.25 69 PRO A N 1
ATOM 547 C CA . PRO A 1 69 ? -3.314 4.868 12.919 1.00 73.25 69 PRO A CA 1
ATOM 548 C C . PRO A 1 69 ? -3.045 3.488 12.308 1.00 73.25 69 PRO A C 1
ATOM 550 O O . PRO A 1 69 ? -1.892 3.081 12.189 1.00 73.25 69 PRO A O 1
ATOM 553 N N . MET A 1 70 ? -4.094 2.783 11.877 1.00 76.56 70 MET A N 1
ATOM 554 C CA . MET A 1 70 ? -3.966 1.448 11.282 1.00 76.56 70 MET A CA 1
ATOM 555 C C . MET A 1 70 ? -3.232 1.483 9.940 1.00 76.56 70 MET A C 1
ATOM 557 O O . MET A 1 70 ? -2.504 0.547 9.622 1.00 76.56 70 MET A O 1
ATOM 561 N N . ASN A 1 71 ? -3.343 2.573 9.177 1.00 82.62 71 ASN A N 1
ATOM 562 C CA . ASN A 1 71 ? -2.630 2.720 7.910 1.00 82.62 71 ASN A CA 1
ATOM 563 C C . ASN A 1 71 ? -1.101 2.743 8.097 1.00 82.62 71 ASN A C 1
ATOM 565 O O . ASN A 1 71 ? -0.366 2.279 7.229 1.00 82.62 71 ASN A O 1
ATOM 569 N N . TYR A 1 72 ? -0.602 3.207 9.249 1.00 83.06 72 TYR A N 1
ATOM 570 C CA . TYR A 1 72 ? 0.837 3.206 9.540 1.00 83.06 72 TYR A CA 1
ATOM 571 C C . TYR A 1 72 ? 1.415 1.801 9.766 1.00 83.06 72 TYR A C 1
ATOM 573 O O . TYR A 1 72 ? 2.627 1.626 9.657 1.00 83.06 72 TYR A O 1
ATOM 581 N N . ILE A 1 73 ? 0.582 0.774 9.991 1.00 83.75 73 ILE A N 1
ATOM 582 C CA . ILE A 1 73 ? 1.031 -0.631 10.036 1.00 83.75 73 ILE A CA 1
ATOM 583 C C . ILE A 1 73 ? 1.679 -1.043 8.707 1.00 83.75 73 ILE A C 1
ATOM 585 O O . ILE A 1 73 ? 2.597 -1.864 8.703 1.00 83.75 73 ILE A O 1
ATOM 589 N N . ALA A 1 74 ? 1.268 -0.436 7.587 1.00 85.75 74 ALA A N 1
ATOM 590 C CA . ALA A 1 74 ? 1.867 -0.691 6.280 1.00 85.75 74 ALA A CA 1
ATOM 591 C C . ALA A 1 74 ? 3.387 -0.443 6.264 1.00 85.75 74 ALA A C 1
ATOM 593 O O . ALA A 1 74 ? 4.093 -1.127 5.532 1.00 85.75 74 ALA A O 1
ATOM 594 N N . ILE A 1 75 ? 3.909 0.458 7.110 1.00 86.62 75 ILE A N 1
ATOM 595 C CA . ILE A 1 75 ? 5.353 0.722 7.243 1.00 86.62 75 ILE A CA 1
ATOM 596 C C . ILE A 1 75 ? 6.092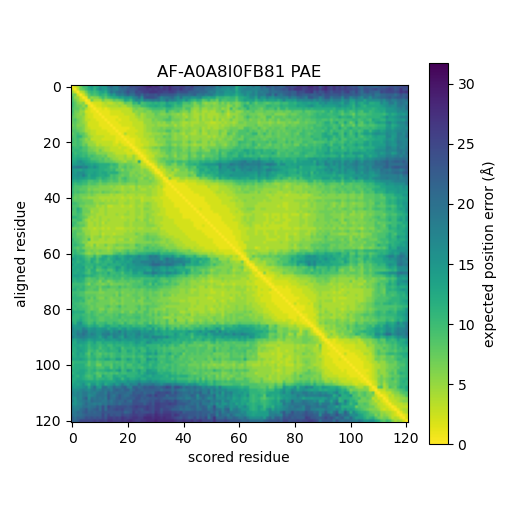 -0.517 7.762 1.00 86.62 75 ILE A C 1
ATOM 598 O O . ILE A 1 75 ? 7.169 -0.849 7.275 1.00 86.62 75 ILE A O 1
ATOM 602 N N . ILE A 1 76 ? 5.499 -1.234 8.718 1.00 85.44 76 ILE A N 1
ATOM 603 C CA . ILE A 1 76 ? 6.082 -2.457 9.281 1.00 85.44 76 ILE A CA 1
ATOM 604 C C . ILE A 1 76 ? 6.135 -3.542 8.203 1.00 85.44 76 ILE A C 1
ATOM 606 O O . ILE A 1 76 ? 7.174 -4.167 8.003 1.00 85.44 76 ILE A O 1
ATOM 610 N N . PHE A 1 77 ? 5.039 -3.721 7.459 1.00 86.69 77 PHE A N 1
ATOM 611 C CA . PHE A 1 77 ? 5.003 -4.650 6.327 1.00 86.69 77 PHE A CA 1
ATOM 612 C C . PHE A 1 77 ? 5.991 -4.261 5.224 1.00 86.69 77 PHE A C 1
ATOM 614 O O . PHE A 1 77 ? 6.657 -5.140 4.685 1.00 86.69 77 PHE A O 1
ATOM 621 N N . ALA A 1 78 ? 6.127 -2.970 4.914 1.00 87.06 78 ALA A N 1
ATOM 622 C CA . ALA A 1 78 ? 7.108 -2.481 3.951 1.00 87.06 78 ALA A CA 1
ATOM 623 C C . ALA A 1 78 ? 8.541 -2.809 4.393 1.00 87.06 78 ALA A C 1
ATOM 625 O O . ALA A 1 78 ? 9.324 -3.278 3.575 1.00 87.06 78 ALA A O 1
ATOM 626 N N . GLY A 1 79 ? 8.862 -2.658 5.683 1.00 86.75 79 GLY A N 1
ATOM 627 C CA . GLY A 1 79 ? 10.158 -3.063 6.236 1.00 86.75 79 GLY A CA 1
ATOM 628 C C . GLY A 1 79 ? 10.417 -4.569 6.120 1.00 86.75 79 GLY A C 1
ATOM 629 O O . GLY A 1 79 ? 11.509 -4.976 5.732 1.00 86.75 79 GLY A O 1
ATOM 630 N N . ILE A 1 80 ? 9.405 -5.404 6.383 1.00 87.19 80 ILE A N 1
ATOM 631 C CA . ILE A 1 80 ? 9.508 -6.865 6.216 1.00 87.19 80 ILE A CA 1
ATOM 632 C C . ILE A 1 80 ? 9.766 -7.221 4.748 1.00 87.19 80 ILE A C 1
ATOM 634 O O . ILE A 1 80 ? 10.679 -7.989 4.455 1.00 87.19 80 ILE A O 1
ATOM 638 N N . TRP A 1 81 ? 8.992 -6.656 3.819 1.00 87.50 81 TRP A N 1
ATOM 639 C CA . TRP A 1 81 ? 9.182 -6.898 2.389 1.00 87.50 81 TRP A CA 1
ATOM 640 C C . TRP A 1 81 ? 10.523 -6.358 1.878 1.00 87.50 81 TRP A C 1
ATOM 642 O O . TRP A 1 81 ? 11.161 -7.020 1.062 1.00 87.50 81 TRP A O 1
ATOM 652 N N . GLY A 1 82 ? 10.980 -5.217 2.400 1.00 87.19 82 GLY A N 1
ATOM 653 C CA . GLY A 1 82 ? 12.310 -4.657 2.150 1.00 87.19 82 GLY A CA 1
ATOM 654 C C . GLY A 1 82 ? 13.419 -5.631 2.539 1.00 87.19 82 GLY A C 1
ATOM 655 O O . GLY A 1 82 ? 14.293 -5.945 1.733 1.00 87.19 82 GLY A O 1
ATOM 656 N N . PHE A 1 83 ? 13.324 -6.215 3.733 1.00 86.56 83 PHE A N 1
ATOM 657 C CA . PHE A 1 83 ? 14.267 -7.236 4.180 1.00 86.56 83 PHE A CA 1
ATOM 658 C C . PHE A 1 83 ? 14.202 -8.521 3.334 1.00 86.56 83 PHE A C 1
ATOM 660 O O . PHE A 1 83 ? 15.238 -9.095 3.009 1.00 86.56 83 PHE A O 1
ATOM 667 N N . VAL A 1 84 ? 13.005 -8.982 2.955 1.00 89.94 84 VAL A N 1
ATOM 668 C CA . VAL A 1 84 ? 12.829 -10.236 2.196 1.00 89.94 84 VAL A CA 1
ATOM 669 C C . VAL A 1 84 ? 13.360 -10.132 0.766 1.00 89.94 84 VAL A C 1
ATOM 671 O O . VAL A 1 84 ? 13.998 -11.069 0.294 1.00 89.94 84 VAL A O 1
ATOM 674 N N . PHE A 1 85 ? 13.089 -9.028 0.068 1.00 88.94 85 PHE A N 1
ATOM 675 C CA . PHE A 1 85 ? 13.446 -8.884 -1.347 1.00 88.94 85 PHE A CA 1
ATOM 676 C C . PHE A 1 85 ? 14.802 -8.210 -1.572 1.00 88.94 85 PHE A C 1
ATOM 678 O O . PHE A 1 85 ? 15.491 -8.558 -2.529 1.00 88.94 85 PHE A O 1
ATOM 685 N N . TRP A 1 86 ? 15.188 -7.265 -0.711 1.00 89.00 86 TRP A N 1
ATOM 686 C CA . TRP A 1 86 ? 16.412 -6.473 -0.872 1.00 89.00 86 TRP A CA 1
ATOM 687 C C . TRP A 1 86 ? 17.475 -6.761 0.193 1.00 89.00 86 TRP A C 1
ATOM 689 O O . TRP A 1 86 ? 18.574 -6.221 0.099 1.00 89.00 86 TRP A O 1
ATOM 699 N N . HIS A 1 87 ? 17.189 -7.621 1.182 1.00 84.75 87 HIS A N 1
ATOM 700 C CA . HIS A 1 87 ? 18.089 -7.908 2.309 1.00 84.75 87 HIS A CA 1
ATOM 701 C C . HIS A 1 87 ? 18.562 -6.648 3.056 1.00 84.75 87 HIS A C 1
ATOM 703 O O . HIS A 1 87 ? 19.602 -6.655 3.715 1.00 84.75 87 HIS A O 1
ATOM 709 N N . GLU A 1 88 ? 17.777 -5.570 2.988 1.00 80.88 88 GLU A N 1
ATOM 710 C CA . GLU A 1 88 ? 18.043 -4.337 3.717 1.00 80.88 88 GLU A CA 1
ATOM 711 C C . GLU A 1 88 ? 17.757 -4.558 5.203 1.00 80.88 88 GLU A C 1
ATOM 713 O O . GLU A 1 88 ? 16.620 -4.794 5.619 1.00 80.88 88 GLU A O 1
ATOM 718 N N . LEU A 1 89 ? 18.815 -4.520 6.014 1.00 79.81 89 LEU A N 1
ATOM 719 C CA . LEU A 1 89 ? 18.695 -4.621 7.461 1.00 79.81 89 LEU A CA 1
ATOM 720 C C . LEU A 1 89 ? 18.151 -3.296 8.013 1.00 79.81 89 LEU A C 1
ATOM 722 O O . LEU A 1 89 ? 18.753 -2.248 7.763 1.00 79.81 89 LEU A O 1
ATOM 726 N N . PRO A 1 90 ? 17.045 -3.314 8.778 1.00 75.88 90 PRO A N 1
ATOM 727 C CA . PRO A 1 90 ? 16.533 -2.105 9.399 1.00 75.88 90 PRO A CA 1
ATOM 728 C C . PRO A 1 90 ? 17.550 -1.565 10.409 1.00 75.88 90 PRO A C 1
ATOM 730 O O . PRO A 1 90 ? 17.954 -2.261 11.340 1.00 75.88 90 PRO A O 1
ATOM 733 N N . ASP A 1 91 ? 17.944 -0.307 10.221 1.00 83.50 91 ASP A N 1
ATOM 734 C CA . ASP A 1 91 ? 18.812 0.419 11.149 1.00 83.50 91 ASP A CA 1
ATOM 735 C C . ASP A 1 91 ? 18.128 0.609 12.520 1.00 83.50 91 ASP A C 1
ATOM 737 O O . ASP A 1 91 ? 16.899 0.543 12.643 1.00 83.50 91 ASP A O 1
ATOM 741 N N . LEU A 1 92 ? 18.911 0.901 13.561 1.00 84.19 92 LEU A N 1
ATOM 742 C CA . LEU A 1 92 ? 18.439 1.125 14.929 1.00 84.19 92 LEU A CA 1
ATOM 743 C C . LEU A 1 92 ? 17.303 2.162 14.977 1.00 84.19 92 LEU A C 1
ATOM 745 O O . LEU A 1 92 ? 16.312 1.976 15.684 1.00 84.19 92 LEU A O 1
ATOM 749 N N . PHE A 1 93 ? 17.406 3.223 14.171 1.00 84.44 93 PHE A N 1
ATOM 750 C CA . PHE A 1 93 ? 16.363 4.243 14.043 1.00 84.44 93 PHE A CA 1
ATOM 751 C C . PHE A 1 93 ? 15.061 3.701 13.436 1.00 84.44 93 PHE A C 1
ATOM 753 O O . PHE A 1 93 ? 13.977 4.091 13.874 1.00 84.44 93 PHE A O 1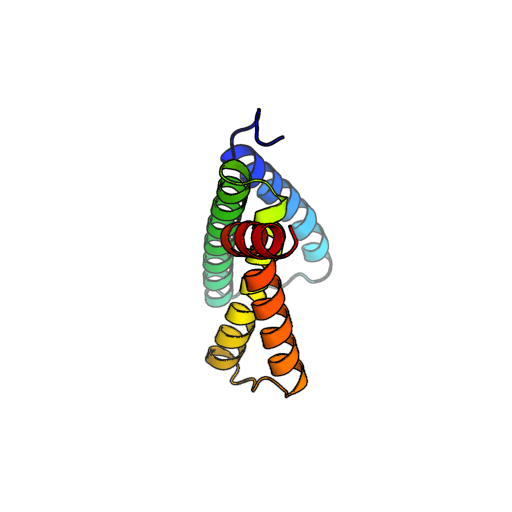
ATOM 760 N N . SER A 1 94 ? 15.141 2.763 12.486 1.00 82.44 94 SER A N 1
ATOM 761 C CA . SER A 1 94 ? 13.962 2.106 11.903 1.00 82.44 94 SER A CA 1
ATOM 762 C C . SER A 1 94 ? 13.245 1.243 12.939 1.00 82.44 94 SER A C 1
ATOM 764 O O . SER A 1 94 ? 12.019 1.274 13.033 1.00 82.44 94 SER A O 1
ATOM 766 N N . ILE A 1 95 ? 14.004 0.531 13.777 1.00 84.00 95 ILE A N 1
ATOM 767 C CA . ILE A 1 95 ? 13.454 -0.285 14.868 1.00 84.00 95 ILE A CA 1
ATOM 768 C C . ILE A 1 95 ? 12.724 0.602 15.886 1.00 84.00 95 ILE A C 1
ATOM 770 O O . ILE A 1 95 ? 11.590 0.305 16.263 1.00 84.00 95 ILE A O 1
ATOM 774 N N . ILE A 1 96 ? 13.331 1.722 16.293 1.00 88.25 96 ILE A N 1
ATOM 775 C CA . ILE A 1 96 ? 12.700 2.690 17.206 1.00 88.25 96 ILE A CA 1
ATOM 776 C C . ILE A 1 96 ? 11.409 3.251 16.592 1.00 88.25 96 ILE A C 1
ATOM 778 O O . ILE A 1 96 ? 10.383 3.318 17.271 1.00 88.25 96 ILE A O 1
ATOM 782 N N . GLY A 1 97 ? 11.427 3.597 15.302 1.00 84.50 97 GLY A N 1
ATOM 783 C CA . GLY A 1 97 ? 10.242 4.062 14.579 1.00 84.50 97 GLY A CA 1
ATOM 784 C C . GLY A 1 97 ? 9.100 3.041 14.592 1.00 84.50 97 GLY A C 1
ATOM 785 O O . GLY A 1 97 ? 7.961 3.398 14.896 1.00 84.50 97 GLY A O 1
ATOM 786 N N . ILE A 1 98 ? 9.405 1.761 14.351 1.00 85.62 98 ILE A N 1
ATOM 787 C CA . ILE A 1 98 ? 8.424 0.665 14.418 1.00 85.62 9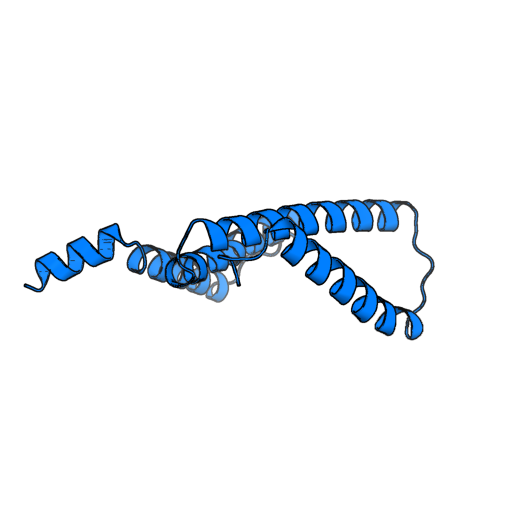8 ILE A CA 1
ATOM 788 C C . ILE A 1 98 ? 7.805 0.570 15.820 1.00 85.62 98 ILE A C 1
ATOM 790 O O . ILE A 1 98 ? 6.582 0.466 15.942 1.00 85.62 98 ILE A O 1
ATOM 794 N N . PHE A 1 99 ? 8.612 0.669 16.882 1.00 87.00 99 PHE A N 1
ATOM 795 C CA . PHE A 1 99 ? 8.114 0.664 18.263 1.00 87.00 99 PHE A CA 1
ATOM 796 C C . PHE A 1 99 ? 7.161 1.829 18.553 1.00 87.00 99 PHE A C 1
ATOM 798 O O . PHE A 1 99 ? 6.113 1.622 19.168 1.00 87.00 99 PHE A O 1
ATOM 805 N N . ILE A 1 100 ? 7.488 3.038 18.089 1.00 85.94 100 ILE A N 1
ATOM 806 C CA . ILE A 1 100 ? 6.641 4.227 18.271 1.00 85.94 100 ILE A CA 1
ATOM 807 C C . ILE A 1 100 ? 5.292 4.042 17.566 1.00 85.94 100 ILE A C 1
ATOM 809 O O . ILE A 1 100 ? 4.247 4.326 18.155 1.00 85.94 100 ILE A O 1
ATOM 813 N N . ILE A 1 101 ? 5.300 3.525 16.333 1.00 85.94 101 ILE A N 1
ATOM 814 C CA . ILE A 1 101 ? 4.078 3.264 15.561 1.00 85.94 101 ILE A CA 1
ATOM 815 C C . ILE A 1 101 ? 3.202 2.232 16.281 1.00 85.94 101 ILE A C 1
ATOM 817 O O . ILE A 1 101 ? 2.014 2.479 16.497 1.00 85.94 101 ILE A O 1
ATOM 821 N N . LEU A 1 102 ? 3.783 1.110 16.721 1.00 84.81 102 LEU A N 1
ATOM 822 C CA . LEU A 1 102 ? 3.059 0.074 17.466 1.00 84.81 102 LEU A CA 1
ATOM 823 C C . LEU A 1 102 ? 2.443 0.619 18.760 1.00 84.81 102 LEU A C 1
ATOM 825 O O . LEU A 1 102 ? 1.293 0.308 19.078 1.00 84.81 102 LEU A O 1
ATOM 829 N N . PHE A 1 103 ? 3.174 1.467 19.484 1.00 85.00 103 PHE A N 1
ATOM 830 C CA . PHE A 1 103 ? 2.682 2.089 20.710 1.00 85.00 103 PHE A CA 1
ATOM 831 C C . PHE A 1 103 ? 1.518 3.055 20.448 1.00 85.00 103 PHE A C 1
ATOM 833 O O . PHE A 1 103 ? 0.510 3.021 21.158 1.00 85.00 103 PHE A O 1
ATOM 840 N N . ALA A 1 104 ? 1.612 3.872 19.397 1.00 82.06 104 ALA A N 1
ATOM 841 C CA . ALA A 1 104 ? 0.544 4.784 18.993 1.00 82.06 104 ALA A CA 1
ATOM 842 C C . ALA A 1 104 ? -0.737 4.032 18.591 1.00 82.06 104 ALA A C 1
ATOM 844 O O . ALA A 1 104 ? -1.835 4.419 18.996 1.00 82.06 104 ALA A O 1
ATOM 845 N N . ILE A 1 105 ? -0.605 2.923 17.855 1.00 80.50 105 ILE A N 1
ATOM 846 C CA . ILE A 1 105 ? -1.738 2.066 17.475 1.00 80.50 105 ILE A CA 1
ATOM 847 C C . ILE A 1 105 ? -2.399 1.458 18.715 1.00 80.50 105 ILE A C 1
ATOM 849 O O . ILE A 1 105 ? -3.625 1.486 18.837 1.00 80.50 105 ILE A O 1
ATOM 853 N N . LEU A 1 106 ? -1.602 0.949 19.660 1.00 80.50 106 LEU A N 1
ATOM 854 C CA . LEU A 1 106 ? -2.111 0.371 20.904 1.00 80.50 106 LEU A CA 1
ATOM 855 C C . LEU A 1 106 ? -2.895 1.402 21.729 1.00 80.50 106 LEU A C 1
ATOM 857 O O . LEU A 1 106 ? -3.978 1.093 22.227 1.00 80.50 106 LEU A O 1
ATOM 861 N N . LEU A 1 107 ? -2.386 2.633 21.838 1.00 77.75 107 LEU A N 1
ATOM 862 C CA . LEU A 1 107 ? -3.065 3.731 22.533 1.00 77.75 107 LEU A CA 1
ATOM 863 C C . LEU A 1 107 ? -4.358 4.170 21.846 1.00 77.75 107 LEU A C 1
ATOM 865 O O . LEU A 1 107 ? -5.322 4.520 22.527 1.00 77.75 107 LEU A O 1
ATOM 869 N N . CYS A 1 108 ? -4.392 4.155 20.514 1.00 72.69 108 CYS A N 1
ATOM 870 C CA . CYS A 1 108 ? -5.578 4.538 19.754 1.00 72.69 108 CYS A CA 1
ATOM 871 C C . CYS A 1 108 ? -6.665 3.449 19.748 1.00 72.69 108 CYS A C 1
ATOM 873 O O . CYS A 1 108 ? -7.775 3.676 19.267 1.00 72.69 108 CYS A O 1
ATOM 875 N N . ASN A 1 109 ? -6.390 2.269 20.315 1.00 73.62 109 ASN A N 1
ATOM 876 C CA . ASN A 1 109 ? -7.391 1.221 20.430 1.00 73.62 109 ASN A CA 1
ATOM 877 C C . ASN A 1 109 ? -8.571 1.692 21.318 1.00 73.62 109 ASN A C 1
ATOM 879 O O . ASN A 1 109 ? -8.369 2.009 22.499 1.00 73.62 109 ASN A O 1
ATOM 883 N N . PRO A 1 110 ? -9.819 1.686 20.805 1.00 65.81 110 PRO A N 1
ATOM 884 C CA . PRO A 1 110 ? -10.985 2.204 21.523 1.00 65.81 110 PRO A CA 1
ATOM 885 C C . PRO A 1 110 ? -11.289 1.452 22.831 1.00 65.81 110 PRO A C 1
ATOM 887 O O . PRO A 1 110 ? -11.859 2.037 23.756 1.00 65.81 110 PRO A O 1
ATOM 890 N N . PHE A 1 111 ? -10.880 0.183 22.959 1.00 63.97 111 PHE A N 1
ATOM 891 C CA . PHE A 1 111 ? -10.973 -0.561 24.222 1.00 63.97 111 PHE A CA 1
ATOM 892 C C . PHE A 1 111 ? -10.017 -0.014 25.286 1.00 63.97 111 PHE A C 1
ATOM 894 O O . PHE A 1 111 ? -10.383 0.080 26.460 1.00 63.97 111 PHE A O 1
ATOM 901 N N . LEU A 1 112 ? -8.800 0.360 24.886 1.00 63.59 112 LEU A N 1
ATOM 902 C CA . LEU A 1 112 ? -7.781 0.853 25.806 1.00 63.59 112 LEU A CA 1
ATOM 903 C C . LEU A 1 112 ? -8.094 2.279 26.258 1.00 63.59 112 LEU A C 1
ATOM 905 O O . LEU A 1 112 ? -7.986 2.568 27.447 1.00 63.59 112 LEU A O 1
ATOM 909 N N . GLN A 1 113 ? -8.585 3.130 25.350 1.00 67.44 113 GLN A N 1
ATOM 910 C CA . GLN A 1 113 ? -9.038 4.480 25.695 1.00 67.44 113 GLN A CA 1
ATOM 911 C C . GLN A 1 113 ? -10.184 4.461 26.709 1.00 67.44 113 GLN A C 1
ATOM 913 O O . GLN A 1 113 ? -10.122 5.174 27.709 1.00 67.44 113 GLN A O 1
ATOM 918 N N . LYS A 1 114 ? -11.198 3.602 26.514 1.00 63.00 114 LYS A N 1
ATOM 919 C CA . LYS A 1 114 ? -12.291 3.448 27.492 1.00 63.00 114 LYS A CA 1
ATOM 920 C C . LYS A 1 114 ? -11.778 2.992 28.860 1.00 63.00 114 LYS A C 1
ATOM 922 O O . LYS A 1 114 ? -12.221 3.521 29.875 1.00 63.00 114 LYS A O 1
ATOM 927 N N . LYS A 1 115 ? -10.825 2.055 28.889 1.00 66.19 115 LYS A N 1
ATOM 928 C CA . LYS A 1 115 ? -10.232 1.512 30.122 1.00 66.19 115 LYS A CA 1
ATOM 929 C C . LYS A 1 115 ? -9.288 2.492 30.834 1.00 66.19 115 LYS A C 1
ATOM 931 O O . LYS A 1 115 ? -9.193 2.454 32.057 1.00 66.19 115 LYS A O 1
ATOM 936 N N . LEU A 1 116 ? -8.593 3.362 30.097 1.00 65.69 116 LEU A N 1
ATOM 937 C CA . LEU A 1 116 ? -7.765 4.428 30.673 1.00 65.69 116 LEU A CA 1
ATOM 938 C C . LEU A 1 116 ? -8.633 5.546 31.257 1.00 65.69 116 LEU A C 1
ATOM 940 O O . LEU A 1 116 ? -8.407 5.974 32.385 1.00 65.69 116 LEU A O 1
ATOM 944 N N . LEU A 1 117 ? -9.654 5.981 30.515 1.00 67.44 117 LEU A N 1
ATOM 945 C CA . LEU A 1 117 ? -10.574 7.031 30.956 1.00 67.44 117 LEU A CA 1
ATOM 946 C C . LEU A 1 117 ? -11.397 6.601 32.176 1.00 67.44 117 LEU A C 1
ATOM 948 O O . LEU A 1 117 ? -11.679 7.429 33.034 1.00 67.44 117 LEU A O 1
ATOM 952 N N . SER A 1 118 ? -11.726 5.311 32.305 1.00 64.19 118 SER A N 1
ATOM 953 C CA . SER A 1 118 ? -12.387 4.777 33.503 1.00 64.19 118 SER A CA 1
ATOM 954 C C . SER A 1 118 ? -11.471 4.647 34.725 1.00 64.19 118 SER A C 1
ATOM 956 O O . SER A 1 118 ? -11.972 4.353 35.799 1.00 64.19 118 SER A O 1
ATOM 958 N N . ARG A 1 119 ? -10.145 4.778 34.572 1.00 63.31 119 ARG A N 1
ATOM 959 C CA . ARG A 1 119 ? -9.178 4.788 35.688 1.00 63.31 119 ARG A CA 1
ATOM 960 C C . ARG A 1 119 ? -8.773 6.198 36.127 1.00 63.31 119 ARG A C 1
ATOM 962 O O . ARG A 1 119 ? -8.124 6.335 37.155 1.00 63.31 119 ARG A O 1
ATOM 969 N N . LEU A 1 120 ? -9.102 7.212 35.327 1.00 67.56 120 LEU A N 1
ATOM 970 C CA . LEU A 1 120 ? -8.846 8.630 35.608 1.00 67.56 120 LEU A CA 1
ATOM 971 C C . LEU A 1 120 ? -10.067 9.355 36.210 1.00 67.56 120 LEU A C 1
ATOM 973 O O . LEU A 1 120 ? -9.943 10.514 36.597 1.00 67.56 120 LEU A O 1
ATOM 977 N N . LYS A 1 121 ? -11.224 8.686 36.275 1.00 48.12 121 LYS A N 1
ATOM 978 C CA . LYS A 1 121 ? -12.372 9.057 37.116 1.00 48.12 121 LYS A CA 1
ATOM 979 C C . LYS A 1 121 ? -12.352 8.226 38.387 1.00 48.12 121 LYS A C 1
ATOM 981 O O . LYS A 1 121 ? -12.774 8.780 39.421 1.00 48.12 121 LYS A O 1
#

pLDDT: mean 80.51, std 9.86, range [46.53, 92.94]

Secondary structure (DSSP, 8-state):
-TTTS-HHHHHHHHHHHHHHHHTTGGGTS--PPPHHHHHHHHHHHHHHHHHHHHHHHHHHHS-HHHHHHHHTHHHHHHHHHHHHHH--PPPHHHHHHHHHHHHHHHHH-HHHHHHHHTT--